Protein AF-A0A1M6MB65-F1 (afdb_monomer_lite)

Secondary structure (DSSP, 8-state):
--HHHHHHHHHHHHHHHHHH---HHHHHHHSTT--HHHHHHHHHHHHHHTT------

Sequence (57 aa):
MTKAEREALWETRIAEYKMSGQSVREWCAAHEGISPRQLWYWLRKFNDRNGVTPGKS

Structure (mmCIF, N/CA/C/O backbone):
data_AF-A0A1M6MB65-F1
#
_entry.id   AF-A0A1M6MB65-F1
#
loop_
_atom_site.group_PDB
_atom_site.id
_atom_site.type_symbol
_atom_site.label_atom_id
_atom_site.label_alt_id
_atom_site.label_comp_id
_atom_site.label_asym_id
_atom_site.label_entity_id
_atom_site.label_seq_id
_atom_site.pdbx_PDB_ins_code
_atom_site.Cartn_x
_atom_site.Cartn_y
_atom_site.Cartn_z
_atom_site.occupancy
_atom_site.B_iso_or_equiv
_atom_site.auth_seq_id
_atom_site.auth_comp_id
_atom_site.auth_asym_id
_atom_site.auth_atom_id
_atom_site.pdbx_PDB_model_num
ATOM 1 N N . MET A 1 1 ? -4.547 10.959 9.890 1.00 63.12 1 MET A N 1
ATOM 2 C CA . MET A 1 1 ? -5.169 9.745 9.328 1.00 63.12 1 MET A CA 1
ATOM 3 C C . MET A 1 1 ? -5.418 8.742 10.441 1.00 63.12 1 MET A C 1
ATOM 5 O O . MET A 1 1 ? -4.469 8.212 11.023 1.00 63.12 1 MET A O 1
ATOM 9 N N . THR A 1 2 ? -6.686 8.539 10.763 1.00 91.75 2 THR A N 1
ATOM 10 C CA . THR A 1 2 ? -7.184 7.525 11.692 1.00 91.75 2 THR A CA 1
ATOM 11 C C . THR A 1 2 ? -6.882 6.116 11.175 1.00 91.75 2 THR A C 1
ATOM 13 O O . THR A 1 2 ? -6.475 5.912 10.026 1.00 91.75 2 THR A O 1
ATOM 16 N N . LYS A 1 3 ? -7.054 5.111 12.039 1.00 88.06 3 LYS A N 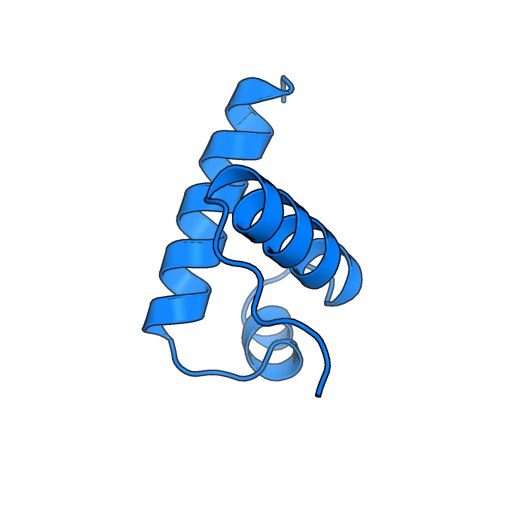1
ATOM 17 C CA . LYS A 1 3 ? -6.839 3.707 11.666 1.00 88.06 3 LYS A CA 1
ATOM 18 C C . LYS A 1 3 ? -7.750 3.289 10.505 1.00 88.06 3 LYS A C 1
ATOM 20 O O . LYS A 1 3 ? -7.260 2.664 9.573 1.00 88.06 3 LYS A O 1
ATOM 25 N N . ALA A 1 4 ? -9.025 3.674 10.547 1.00 90.06 4 ALA A N 1
ATOM 26 C CA . ALA A 1 4 ? -10.016 3.307 9.538 1.00 90.06 4 ALA A CA 1
ATOM 27 C C . ALA A 1 4 ? -9.705 3.920 8.166 1.00 90.06 4 ALA A C 1
ATOM 29 O O . ALA A 1 4 ? -9.655 3.201 7.174 1.00 90.06 4 ALA A O 1
ATOM 30 N N . GLU A 1 5 ? -9.389 5.217 8.117 1.00 92.12 5 GLU A N 1
ATOM 31 C CA . GLU A 1 5 ? -9.023 5.883 6.859 1.00 92.12 5 GLU A CA 1
ATOM 32 C C . GLU A 1 5 ? -7.791 5.231 6.222 1.00 92.12 5 GLU A C 1
ATOM 34 O O . GLU A 1 5 ? -7.726 5.037 5.010 1.00 92.12 5 GLU A O 1
ATOM 39 N N . ARG A 1 6 ? -6.798 4.864 7.044 1.00 90.88 6 ARG A N 1
ATOM 40 C CA . ARG A 1 6 ? -5.591 4.190 6.562 1.00 90.88 6 ARG A CA 1
ATOM 41 C C . ARG A 1 6 ? -5.914 2.825 5.969 1.00 90.88 6 ARG A C 1
ATOM 43 O O . ARG A 1 6 ? -5.334 2.468 4.953 1.00 90.88 6 ARG A O 1
ATOM 50 N N . GLU A 1 7 ? -6.799 2.068 6.606 1.00 91.56 7 GLU A N 1
ATOM 51 C CA . GLU A 1 7 ? -7.229 0.767 6.096 1.00 91.56 7 GLU A CA 1
ATOM 52 C C . GLU A 1 7 ? -7.954 0.912 4.756 1.00 91.56 7 GLU A C 1
ATOM 54 O O . GLU A 1 7 ? -7.533 0.262 3.806 1.00 91.56 7 GLU A O 1
ATOM 59 N N . ALA A 1 8 ? -8.924 1.822 4.641 1.00 92.06 8 ALA A N 1
ATOM 60 C CA . ALA A 1 8 ? -9.638 2.073 3.385 1.00 92.06 8 ALA A CA 1
ATOM 61 C C . ALA A 1 8 ? -8.689 2.487 2.245 1.00 92.06 8 ALA A C 1
ATOM 63 O O . ALA A 1 8 ? -8.769 1.976 1.133 1.00 92.06 8 ALA A O 1
ATOM 64 N N . LEU A 1 9 ? -7.712 3.353 2.532 1.00 93.69 9 LEU A N 1
ATOM 65 C CA . LEU A 1 9 ? -6.715 3.756 1.539 1.00 93.69 9 LEU A CA 1
ATOM 66 C C . LEU A 1 9 ? -5.851 2.580 1.058 1.00 93.69 9 LEU A C 1
ATOM 68 O O . LEU A 1 9 ? -5.501 2.498 -0.118 1.00 93.69 9 LEU A O 1
ATOM 72 N N . TRP A 1 10 ? -5.465 1.686 1.968 1.00 93.69 10 TRP A N 1
ATOM 73 C CA . TRP A 1 10 ? -4.669 0.512 1.613 1.00 93.69 10 TRP A CA 1
ATOM 74 C C . TRP A 1 10 ? -5.486 -0.579 0.927 1.00 93.69 10 TRP A C 1
ATOM 76 O O . TRP A 1 10 ? -4.926 -1.311 0.117 1.00 93.69 10 TRP A O 1
ATOM 86 N N . GLU A 1 11 ? -6.786 -0.659 1.191 1.00 92.50 11 GLU A N 1
ATOM 87 C CA . GLU A 1 11 ? -7.706 -1.532 0.466 1.00 92.50 11 GLU A CA 1
ATOM 88 C C . GLU A 1 11 ? -7.766 -1.157 -1.019 1.00 92.50 11 GLU A C 1
ATOM 90 O O . GLU A 1 11 ? -7.501 -2.010 -1.869 1.00 92.50 11 GLU A O 1
ATOM 95 N N . THR A 1 12 ? -7.976 0.128 -1.329 1.00 93.62 12 THR A N 1
ATOM 96 C CA . THR A 1 12 ? -7.951 0.640 -2.710 1.00 93.62 12 THR A CA 1
ATOM 97 C C . THR A 1 12 ? -6.618 0.347 -3.391 1.00 93.62 12 THR A C 1
ATOM 99 O O . THR A 1 12 ? -6.588 -0.243 -4.466 1.00 93.62 12 THR A O 1
ATOM 102 N N . ARG A 1 13 ? -5.500 0.656 -2.725 1.00 93.75 13 ARG A N 1
ATOM 103 C CA . ARG A 1 13 ? -4.154 0.415 -3.271 1.00 93.75 13 ARG A CA 1
ATOM 104 C C . ARG A 1 13 ? -3.867 -1.052 -3.555 1.00 93.75 13 ARG A C 1
ATOM 106 O O . ARG A 1 13 ? -3.221 -1.375 -4.545 1.00 93.75 13 ARG A O 1
ATOM 113 N N . ILE A 1 14 ? -4.319 -1.955 -2.687 1.00 93.00 14 ILE A N 1
ATOM 114 C CA . ILE A 1 14 ? -4.165 -3.395 -2.916 1.00 93.00 14 ILE A CA 1
ATOM 115 C C . ILE A 1 14 ? -5.030 -3.844 -4.093 1.00 93.00 14 ILE A C 1
ATOM 117 O O . ILE A 1 14 ? -4.586 -4.699 -4.858 1.00 93.00 14 ILE A O 1
ATOM 121 N N . ALA A 1 15 ? -6.237 -3.300 -4.251 1.00 93.06 15 ALA A N 1
ATOM 122 C CA . ALA A 1 15 ? -7.076 -3.592 -5.409 1.00 93.06 15 ALA A CA 1
ATOM 123 C C . ALA A 1 15 ? -6.399 -3.129 -6.711 1.00 93.06 15 ALA A C 1
ATOM 125 O O . ALA A 1 15 ? -6.296 -3.916 -7.649 1.00 93.06 15 ALA A O 1
ATOM 126 N N . GLU A 1 16 ? -5.851 -1.911 -6.737 1.00 93.75 16 GLU A N 1
ATOM 127 C CA . GLU A 1 16 ? -5.060 -1.385 -7.859 1.00 93.75 16 GLU A CA 1
ATOM 128 C C . GLU A 1 16 ? -3.834 -2.256 -8.149 1.00 93.75 16 GLU A C 1
ATOM 130 O O . GLU A 1 16 ? 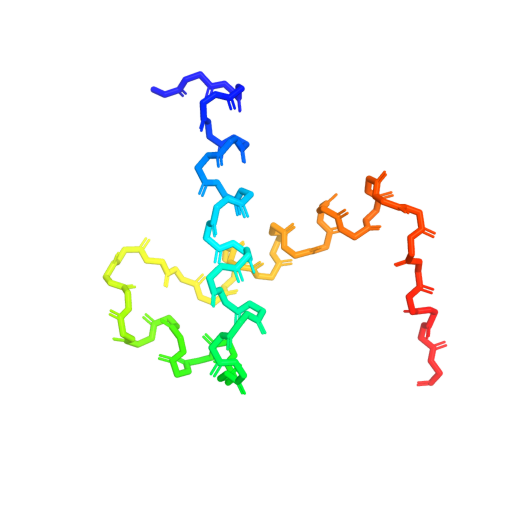-3.604 -2.643 -9.294 1.00 93.75 16 GLU A O 1
ATOM 135 N N . TYR A 1 17 ? -3.081 -2.638 -7.114 1.00 94.06 17 TYR A N 1
ATOM 136 C CA . TYR A 1 17 ? -1.949 -3.554 -7.239 1.00 94.06 17 TYR A CA 1
ATOM 137 C C . TYR A 1 17 ? -2.363 -4.894 -7.864 1.00 94.06 17 TYR A C 1
ATOM 139 O O . TYR A 1 17 ? -1.749 -5.332 -8.837 1.00 94.06 17 TYR A O 1
ATOM 147 N N . LYS A 1 18 ? -3.431 -5.524 -7.360 1.00 90.88 18 LYS A N 1
ATOM 148 C CA . LYS A 1 18 ? -3.936 -6.806 -7.877 1.00 90.88 18 LYS A CA 1
ATOM 149 C C . LYS A 1 18 ? -4.417 -6.705 -9.324 1.00 90.88 18 LYS A C 1
ATOM 151 O O . LYS A 1 18 ? -4.179 -7.631 -10.091 1.00 90.88 18 LYS A O 1
ATOM 156 N N . MET A 1 19 ? -5.058 -5.597 -9.699 1.00 93.38 19 MET A N 1
ATOM 157 C CA . MET A 1 19 ? -5.483 -5.345 -11.080 1.00 93.38 19 MET A CA 1
ATOM 158 C C . MET A 1 19 ? -4.302 -5.061 -12.012 1.00 93.38 19 MET A C 1
ATOM 160 O O . MET A 1 19 ? -4.362 -5.399 -13.189 1.00 93.38 19 MET A O 1
ATOM 164 N N . SER A 1 20 ? -3.220 -4.472 -11.496 1.00 91.81 20 SER A N 1
ATOM 165 C CA . SER A 1 20 ? -2.057 -4.108 -12.309 1.00 91.81 20 SER A CA 1
ATOM 166 C C . SER A 1 20 ? -1.268 -5.306 -12.846 1.00 91.81 20 SER A C 1
ATOM 168 O O . SER A 1 20 ? -0.567 -5.162 -13.843 1.00 91.81 20 SER A O 1
ATOM 170 N N . GLY A 1 21 ? -1.326 -6.462 -12.171 1.00 92.44 21 GLY A N 1
ATOM 171 C CA . GLY A 1 21 ? -0.519 -7.642 -12.511 1.00 92.44 21 GLY A CA 1
ATOM 172 C C . GLY A 1 21 ? 0.997 -7.463 -12.331 1.00 92.44 21 GLY A C 1
ATOM 173 O O . GLY A 1 21 ? 1.761 -8.353 -12.692 1.00 92.44 21 GLY A O 1
ATOM 174 N N . GLN A 1 22 ? 1.443 -6.332 -11.779 1.00 92.94 22 GLN A N 1
ATOM 175 C CA . GLN A 1 22 ? 2.857 -6.012 -11.592 1.00 92.94 22 GLN A CA 1
ATOM 176 C C . GLN A 1 22 ? 3.457 -6.741 -10.384 1.00 92.94 22 GLN A C 1
ATOM 178 O O . GLN A 1 22 ? 2.761 -7.141 -9.441 1.00 92.94 22 GLN A O 1
ATOM 183 N N . SER A 1 23 ? 4.784 -6.858 -10.348 1.00 93.81 23 SER A N 1
ATOM 184 C CA . SER A 1 23 ? 5.473 -7.230 -9.114 1.00 93.81 23 SER A CA 1
ATOM 185 C C . SER A 1 23 ? 5.424 -6.088 -8.089 1.00 93.81 23 SER A C 1
ATOM 187 O O . SER A 1 23 ? 5.274 -4.914 -8.425 1.00 93.81 23 SER A O 1
ATOM 189 N N . VAL A 1 24 ? 5.605 -6.415 -6.803 1.00 92.19 24 VAL A N 1
ATOM 190 C CA . VAL A 1 24 ? 5.639 -5.423 -5.706 1.00 92.19 24 VAL A CA 1
ATOM 191 C C . VAL A 1 24 ? 6.661 -4.310 -5.974 1.00 92.19 24 VAL A C 1
ATOM 193 O O . VAL A 1 24 ? 6.417 -3.158 -5.635 1.00 92.19 24 VAL A O 1
ATOM 196 N N . ARG A 1 25 ? 7.815 -4.641 -6.569 1.00 92.88 25 ARG A N 1
ATOM 197 C CA . ARG A 1 25 ? 8.879 -3.663 -6.841 1.00 92.88 25 ARG A CA 1
ATOM 198 C C . ARG A 1 25 ? 8.486 -2.683 -7.938 1.00 92.88 25 ARG A C 1
ATOM 200 O O . ARG A 1 25 ? 8.695 -1.492 -7.754 1.00 92.88 25 ARG A O 1
ATOM 207 N N . GLU A 1 26 ? 7.922 -3.181 -9.033 1.00 94.56 26 GLU A N 1
ATOM 208 C CA . GLU A 1 26 ? 7.464 -2.350 -10.154 1.00 94.56 26 GLU A CA 1
ATOM 209 C C . GLU A 1 26 ? 6.330 -1.430 -9.712 1.00 94.56 26 GLU A C 1
ATOM 211 O O . GLU A 1 26 ? 6.399 -0.217 -9.903 1.00 94.56 26 GLU A O 1
ATOM 216 N N . TRP A 1 27 ? 5.351 -1.981 -8.993 1.00 95.38 27 TRP A N 1
ATOM 217 C CA . TRP A 1 27 ? 4.231 -1.194 -8.499 1.00 95.38 27 TRP A CA 1
ATOM 218 C C . TRP A 1 27 ? 4.681 -0.114 -7.506 1.00 95.38 27 TRP A C 1
ATOM 220 O O . TRP A 1 27 ? 4.246 1.031 -7.608 1.00 95.38 27 TRP A O 1
ATOM 230 N N . CYS A 1 28 ? 5.601 -0.432 -6.586 1.00 94.12 28 CYS A N 1
ATOM 231 C CA . CYS A 1 28 ? 6.190 0.565 -5.687 1.00 94.12 28 CYS A CA 1
ATOM 232 C C . CYS A 1 28 ? 7.063 1.596 -6.415 1.00 94.12 28 CYS A C 1
ATOM 234 O O . CYS A 1 28 ? 7.125 2.735 -5.972 1.00 94.12 28 CYS A O 1
ATOM 236 N N . ALA A 1 29 ? 7.732 1.235 -7.513 1.00 93.88 29 ALA A N 1
ATOM 237 C CA . ALA A 1 29 ? 8.505 2.191 -8.307 1.00 93.88 29 ALA A CA 1
ATOM 238 C C . ALA A 1 29 ? 7.600 3.204 -9.027 1.00 93.88 29 ALA A C 1
ATOM 240 O O . ALA A 1 29 ? 7.990 4.355 -9.197 1.00 93.88 29 ALA A O 1
ATOM 241 N N . ALA A 1 30 ? 6.386 2.792 -9.403 1.00 92.88 30 ALA A N 1
ATOM 242 C CA . ALA A 1 30 ? 5.378 3.665 -9.999 1.00 92.88 30 ALA A CA 1
ATOM 243 C C . ALA A 1 30 ? 4.620 4.538 -8.976 1.00 92.88 30 ALA A C 1
ATOM 245 O O . ALA A 1 30 ? 3.964 5.498 -9.372 1.00 92.88 30 ALA A O 1
ATOM 246 N N . HIS A 1 31 ? 4.692 4.224 -7.675 1.00 90.81 31 HIS A N 1
ATOM 247 C CA . HIS A 1 31 ? 3.948 4.923 -6.623 1.00 90.81 31 HIS A CA 1
ATOM 248 C C . HIS A 1 31 ? 4.882 5.520 -5.568 1.00 90.81 31 HIS A C 1
ATOM 250 O O . HIS A 1 31 ? 5.372 4.832 -4.667 1.00 90.81 31 HIS A O 1
ATOM 256 N N . GLU A 1 32 ? 5.070 6.837 -5.628 1.00 87.94 32 GLU A N 1
ATOM 257 C CA . GLU A 1 32 ? 5.894 7.555 -4.660 1.00 87.94 32 GLU A CA 1
ATOM 258 C C . GLU A 1 32 ? 5.348 7.439 -3.227 1.00 87.94 32 GLU A C 1
ATOM 260 O O . GLU A 1 32 ? 4.143 7.453 -2.966 1.00 87.94 32 GLU A O 1
ATOM 265 N N . GLY A 1 33 ? 6.262 7.306 -2.264 1.00 86.75 33 GLY A N 1
ATOM 266 C CA . GLY A 1 33 ? 5.918 7.200 -0.845 1.00 86.75 33 GLY A CA 1
ATOM 267 C C . GLY A 1 33 ? 5.399 5.827 -0.405 1.00 86.75 33 GLY A C 1
ATOM 268 O O . GLY A 1 33 ? 5.042 5.669 0.768 1.00 86.75 33 GLY 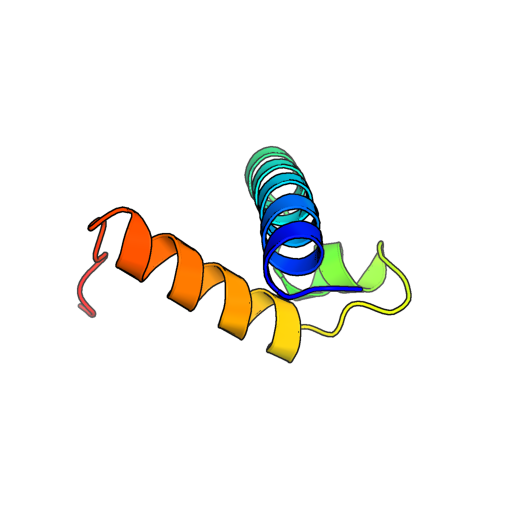A O 1
ATOM 269 N N . ILE A 1 34 ? 5.386 4.823 -1.292 1.00 91.25 34 ILE A N 1
ATOM 270 C CA . ILE A 1 34 ? 5.038 3.447 -0.934 1.00 91.25 34 ILE A CA 1
ATOM 271 C C . ILE A 1 34 ? 6.262 2.539 -1.009 1.00 91.25 34 ILE A C 1
ATOM 273 O O . ILE A 1 34 ? 6.753 2.194 -2.078 1.00 91.25 34 ILE A O 1
ATOM 277 N N . SER A 1 35 ? 6.726 2.080 0.154 1.00 93.38 35 SER A N 1
ATOM 278 C CA . SER A 1 35 ? 7.798 1.087 0.201 1.00 93.38 35 SER A CA 1
ATOM 279 C C . SER A 1 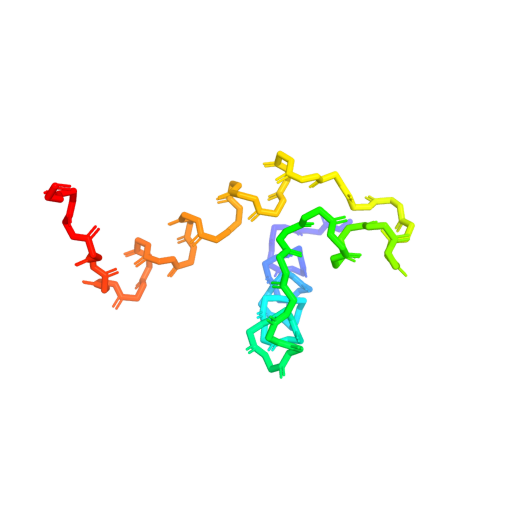35 ? 7.270 -0.339 -0.026 1.00 93.38 35 SER A C 1
ATOM 281 O O . SER A 1 35 ? 6.192 -0.690 0.473 1.00 93.38 35 SER A O 1
ATOM 283 N N . PRO A 1 36 ? 8.075 -1.226 -0.644 1.00 94.12 36 PRO A N 1
ATOM 284 C CA . PRO A 1 36 ? 7.750 -2.648 -0.771 1.00 94.12 36 PRO A CA 1
ATOM 285 C C . PRO A 1 36 ? 7.411 -3.310 0.569 1.00 94.12 36 PRO A C 1
ATOM 287 O O . PRO A 1 36 ? 6.523 -4.155 0.655 1.00 94.12 36 PRO A O 1
ATOM 290 N N . ARG A 1 37 ? 8.091 -2.898 1.649 1.00 93.69 37 ARG A N 1
ATOM 291 C CA . ARG A 1 37 ? 7.860 -3.418 3.002 1.00 93.69 37 ARG A CA 1
ATOM 292 C C . ARG A 1 37 ? 6.464 -3.072 3.522 1.00 93.69 37 ARG A C 1
ATOM 294 O O . ARG A 1 37 ? 5.831 -3.915 4.155 1.00 93.69 37 ARG A O 1
ATOM 301 N N . GLN A 1 38 ? 5.984 -1.855 3.259 1.00 93.69 38 GLN A N 1
ATOM 302 C CA . GLN A 1 38 ? 4.622 -1.459 3.619 1.00 93.69 38 GLN A CA 1
ATOM 303 C C . GLN A 1 38 ? 3.600 -2.259 2.815 1.00 93.69 38 GLN A C 1
ATOM 305 O O . GLN A 1 38 ? 2.671 -2.796 3.413 1.00 93.69 38 GLN A O 1
ATOM 310 N N . LEU A 1 39 ? 3.795 -2.399 1.499 1.00 93.62 39 LEU A N 1
ATOM 311 C CA . LEU A 1 39 ? 2.872 -3.166 0.663 1.00 93.62 39 LEU A CA 1
ATOM 312 C C . LEU A 1 39 ? 2.773 -4.626 1.132 1.00 93.62 39 LEU A C 1
ATOM 314 O O . LEU A 1 39 ? 1.670 -5.124 1.328 1.00 93.62 39 LEU A O 1
ATOM 318 N N . TRP A 1 40 ? 3.894 -5.279 1.449 1.00 93.25 40 TRP A N 1
ATOM 319 C CA . TRP A 1 40 ? 3.896 -6.634 2.019 1.00 93.25 40 TRP A CA 1
ATOM 320 C C . TRP A 1 40 ? 3.154 -6.752 3.351 1.00 93.25 40 TRP A C 1
ATOM 322 O O . TRP A 1 40 ? 2.408 -7.712 3.560 1.00 93.25 40 TRP A O 1
ATOM 332 N N . TYR A 1 41 ? 3.352 -5.792 4.258 1.00 93.62 41 TYR A N 1
ATOM 333 C CA . TYR A 1 41 ? 2.636 -5.763 5.533 1.00 93.62 41 TYR A CA 1
ATOM 334 C C . TYR A 1 41 ? 1.122 -5.720 5.309 1.00 93.62 41 TYR A C 1
ATOM 336 O O . TYR A 1 41 ? 0.379 -6.495 5.915 1.00 93.62 41 TYR A O 1
ATOM 344 N N . TRP A 1 42 ? 0.672 -4.847 4.410 1.00 93.38 42 TRP A N 1
ATOM 345 C CA . TRP A 1 42 ? -0.744 -4.675 4.120 1.00 93.38 42 TRP A CA 1
ATOM 346 C C . TRP A 1 42 ? -1.331 -5.861 3.363 1.00 93.38 42 TRP A C 1
ATOM 348 O O . TRP A 1 42 ? -2.384 -6.346 3.764 1.00 93.38 42 TRP A O 1
ATOM 358 N N . LEU A 1 43 ? -0.625 -6.415 2.375 1.00 91.81 43 LEU A N 1
ATOM 359 C CA . LEU A 1 43 ? -1.032 -7.651 1.705 1.00 91.81 43 LEU A CA 1
ATOM 360 C C . LEU A 1 43 ? -1.269 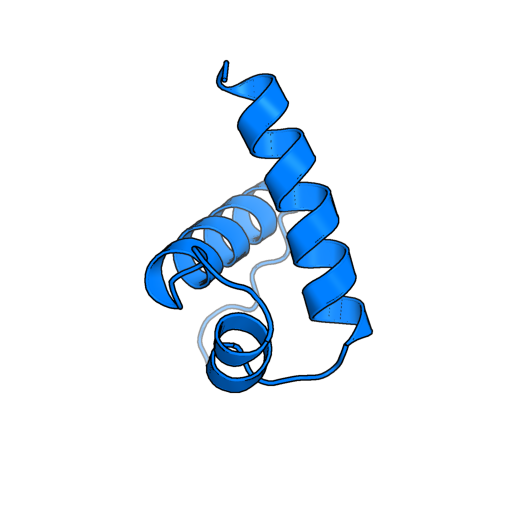-8.776 2.714 1.00 91.81 43 LEU A C 1
ATOM 362 O O . LEU A 1 43 ? -2.343 -9.368 2.712 1.00 91.81 43 LEU A O 1
ATOM 366 N N . ARG A 1 44 ? -0.325 -9.022 3.634 1.00 90.56 44 ARG A N 1
ATOM 367 C CA . ARG A 1 44 ? -0.493 -10.046 4.677 1.00 90.56 44 ARG A CA 1
ATOM 368 C C . ARG A 1 44 ? -1.685 -9.745 5.584 1.00 90.56 44 ARG A C 1
ATOM 370 O O . ARG A 1 44 ? -2.469 -10.645 5.859 1.00 90.56 44 ARG A O 1
ATOM 377 N N . LYS A 1 45 ? -1.831 -8.496 6.032 1.00 88.81 45 LYS A N 1
ATOM 378 C CA . LYS A 1 45 ? -2.924 -8.081 6.922 1.00 88.81 45 LYS A CA 1
ATOM 379 C C . LYS A 1 45 ? -4.302 -8.267 6.276 1.00 88.81 45 LYS A C 1
ATOM 381 O O . LYS A 1 45 ? -5.223 -8.722 6.941 1.00 88.81 45 LYS A O 1
ATOM 386 N N . PHE A 1 46 ? -4.457 -7.927 4.998 1.00 86.19 46 PHE A N 1
ATOM 387 C CA . PHE A 1 46 ? -5.720 -8.122 4.277 1.00 86.19 46 PHE A CA 1
ATOM 388 C C . PHE A 1 46 ? -5.968 -9.589 3.915 1.00 86.19 46 PHE A C 1
ATOM 390 O O . PHE A 1 46 ? -7.111 -10.032 3.916 1.00 86.19 46 PHE A O 1
ATOM 397 N N . ASN A 1 47 ? -4.909 -10.356 3.661 1.00 83.62 47 ASN A N 1
ATOM 398 C CA . ASN A 1 47 ? -4.999 -11.788 3.406 1.00 83.62 47 ASN A CA 1
ATOM 399 C C . ASN A 1 47 ? -5.472 -12.573 4.645 1.00 83.62 47 ASN A C 1
ATOM 401 O O . ASN A 1 47 ? -6.319 -13.451 4.530 1.00 83.62 47 ASN A O 1
ATOM 405 N N . ASP A 1 48 ? -4.970 -12.202 5.826 1.00 79.69 48 ASP A N 1
ATOM 406 C CA . ASP A 1 48 ? -5.411 -12.727 7.124 1.00 79.69 48 ASP A CA 1
ATOM 407 C C . ASP A 1 48 ? -6.888 -12.394 7.405 1.00 79.69 48 ASP A C 1
ATOM 409 O O . ASP A 1 48 ? -7.670 -13.276 7.751 1.00 79.69 48 ASP A O 1
ATOM 413 N N . ARG A 1 49 ? -7.312 -11.149 7.132 1.00 74.06 49 ARG A N 1
ATOM 414 C CA . ARG A 1 49 ? -8.718 -10.722 7.285 1.00 74.06 49 ARG A CA 1
ATOM 415 C C . ARG A 1 49 ? -9.691 -11.458 6.365 1.00 74.06 49 ARG A C 1
ATOM 417 O O . ARG A 1 49 ? -10.821 -11.696 6.775 1.00 74.06 49 ARG A O 1
ATOM 424 N N . ASN A 1 50 ? -9.274 -11.801 5.146 1.00 65.06 50 ASN A N 1
ATOM 425 C CA . ASN A 1 50 ? -10.121 -12.524 4.194 1.00 65.06 50 ASN A CA 1
ATOM 426 C C . ASN A 1 50 ? -10.108 -14.049 4.392 1.00 65.06 50 ASN A C 1
ATOM 428 O O . ASN A 1 50 ? -10.761 -14.750 3.625 1.00 65.06 50 ASN A O 1
ATOM 432 N N . GLY A 1 51 ? -9.353 -14.585 5.360 1.00 57.44 51 GLY A N 1
ATOM 433 C CA . GLY A 1 51 ? -9.261 -16.029 5.612 1.00 57.44 51 GLY A CA 1
ATOM 434 C C . GLY A 1 51 ? -8.628 -16.848 4.475 1.00 57.44 51 GLY A C 1
ATOM 435 O O . GLY A 1 51 ? -8.498 -18.065 4.594 1.00 57.44 51 GLY A O 1
ATOM 436 N N . VAL A 1 52 ? -8.195 -16.210 3.383 1.00 52.50 52 VAL A N 1
ATOM 437 C CA . VAL A 1 52 ? -7.536 -16.880 2.259 1.00 52.50 52 VAL A CA 1
ATOM 438 C C . VAL A 1 52 ? -6.069 -17.028 2.616 1.00 52.50 52 VAL A C 1
ATOM 440 O O . VAL A 1 52 ? -5.238 -16.214 2.252 1.00 52.50 52 VAL A O 1
ATOM 443 N N . THR A 1 53 ? -5.710 -18.051 3.373 1.00 50.16 53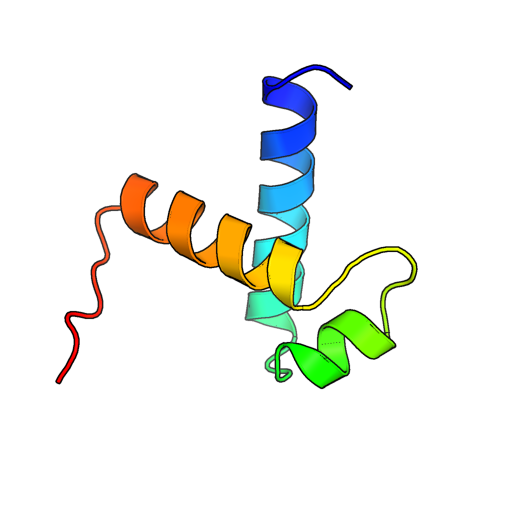 THR A N 1
ATOM 444 C CA . THR A 1 53 ? -4.307 -18.455 3.487 1.00 50.16 53 THR A CA 1
ATOM 445 C C . THR A 1 53 ? -3.907 -19.175 2.191 1.00 50.16 53 THR A C 1
ATOM 447 O O . THR A 1 53 ? -4.376 -20.288 1.975 1.00 50.16 53 THR A O 1
ATOM 450 N N . PRO A 1 54 ? -3.012 -18.653 1.322 1.00 49.44 54 PRO A N 1
ATOM 451 C CA . PRO A 1 54 ? -2.151 -19.559 0.592 1.00 49.44 54 PRO A CA 1
ATOM 452 C C . PRO A 1 54 ? -1.117 -20.001 1.622 1.00 49.44 54 PRO A C 1
ATOM 454 O O . PRO A 1 54 ? -0.154 -19.291 1.934 1.00 49.44 54 PRO A O 1
ATOM 457 N N . GLY A 1 55 ? -1.414 -21.132 2.263 1.00 44.47 55 GLY A N 1
ATOM 458 C CA . GLY A 1 55 ? -0.446 -21.851 3.066 1.00 44.47 55 GLY A CA 1
ATOM 459 C C . GLY A 1 55 ? 0.863 -21.954 2.291 1.00 44.47 55 GLY A C 1
ATOM 460 O O . GLY A 1 55 ? 0.875 -22.201 1.087 1.00 44.47 55 GLY A O 1
ATOM 461 N N . LYS A 1 56 ? 1.961 -21.707 3.001 1.00 41.81 56 LYS A N 1
ATOM 462 C CA . LYS A 1 56 ? 3.304 -22.035 2.538 1.00 41.81 56 LYS A CA 1
ATOM 463 C C . LYS A 1 56 ? 3.286 -23.487 2.037 1.00 41.81 56 LYS A C 1
ATOM 465 O O . LYS A 1 56 ? 2.904 -24.370 2.802 1.00 41.81 56 LYS A O 1
ATOM 470 N N . SER A 1 57 ? 3.663 -23.710 0.783 1.00 36.72 57 SER A N 1
ATOM 471 C CA . SER A 1 57 ? 4.184 -24.988 0.287 1.00 36.72 57 SER A CA 1
ATOM 472 C C . SER A 1 57 ? 5.631 -24.760 -0.109 1.00 36.72 57 SER A C 1
ATOM 474 O O . SER A 1 57 ? 5.900 -23.667 -0.661 1.00 36.72 57 SER A O 1
#

Foldseek 3Di:
DDPVVVLVVLVVLVVVVVVVPDDLVVSPVVDPPDDSVNNVVSVVVVCVVVVPDPPDD

Radius of gyration: 11.76 Å; chains: 1; bounding box: 19×35×24 Å

Organism: NCBI:txid1121432

pLDDT: mean 85.08, std 15.51, range [36.72, 95.38]